Protein AF-A0A0F9PCR6-F1 (afdb_monomer)

Structure (mmCIF, N/CA/C/O backbone):
data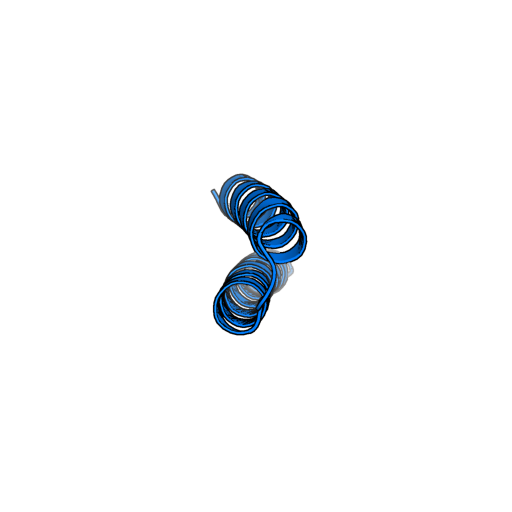_AF-A0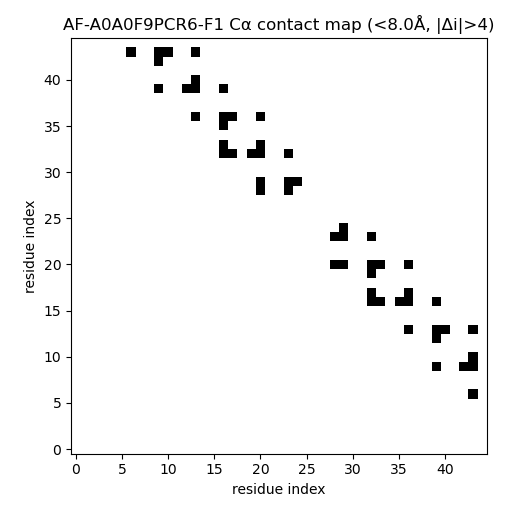A0F9PCR6-F1
#
_entry.id   AF-A0A0F9PCR6-F1
#
loop_
_atom_site.group_PDB
_atom_site.id
_atom_site.type_symbol
_atom_site.label_atom_id
_atom_site.label_alt_id
_atom_site.label_comp_id
_atom_site.label_asym_id
_atom_site.label_entity_id
_atom_site.label_seq_id
_atom_site.pdbx_PDB_ins_code
_atom_site.Cartn_x
_atom_site.Cartn_y
_atom_site.Cartn_z
_atom_site.occupancy
_atom_site.B_iso_or_equiv
_atom_site.auth_seq_id
_atom_site.auth_comp_id
_atom_site.auth_asym_id
_atom_site.auth_atom_id
_atom_site.pdbx_PDB_model_num
ATOM 1 N N . MET A 1 1 ? -22.645 -3.423 16.633 1.00 48.91 1 MET A N 1
ATOM 2 C CA . MET A 1 1 ? -21.906 -4.565 16.044 1.00 48.91 1 MET A CA 1
ATOM 3 C C . MET A 1 1 ? -21.089 -4.168 14.799 1.00 48.91 1 MET A C 1
ATOM 5 O O . MET A 1 1 ? -20.453 -5.028 14.213 1.00 48.91 1 MET A O 1
ATOM 9 N N . GLU A 1 2 ? -21.029 -2.883 14.416 1.00 60.25 2 GLU A N 1
ATOM 10 C CA . GLU A 1 2 ? -20.342 -2.420 13.190 1.00 60.25 2 GLU A CA 1
ATOM 11 C C . GLU A 1 2 ? -18.849 -2.082 13.372 1.00 60.25 2 GLU A C 1
ATOM 13 O O . GLU A 1 2 ? -18.065 -2.195 12.434 1.00 60.25 2 GLU A O 1
ATOM 18 N N . THR A 1 3 ? -18.415 -1.725 14.583 1.00 60.62 3 THR A N 1
ATOM 19 C CA . THR A 1 3 ? -17.038 -1.276 14.872 1.00 60.62 3 THR A CA 1
ATOM 20 C C . THR A 1 3 ? -15.974 -2.362 14.700 1.00 60.62 3 THR A C 1
ATOM 22 O O . THR A 1 3 ? -14.878 -2.077 14.221 1.00 60.62 3 THR A O 1
ATOM 25 N N . LEU A 1 4 ? -16.297 -3.618 15.029 1.00 63.28 4 LEU A N 1
ATOM 26 C CA . LEU A 1 4 ? -15.407 -4.766 14.802 1.00 63.28 4 LEU A CA 1
ATOM 27 C C . LEU A 1 4 ? -15.101 -4.965 13.311 1.00 63.28 4 LEU A C 1
ATOM 29 O O . LEU A 1 4 ? -13.980 -5.322 12.957 1.00 63.28 4 LEU A O 1
ATOM 33 N N . ASN A 1 5 ? -16.078 -4.687 12.445 1.00 76.75 5 ASN A N 1
ATOM 34 C CA . ASN A 1 5 ? -15.941 -4.885 11.006 1.00 76.75 5 ASN A CA 1
ATOM 35 C C . ASN A 1 5 ? -15.051 -3.800 10.375 1.00 76.75 5 ASN A C 1
ATOM 37 O O . ASN A 1 5 ? -14.181 -4.096 9.563 1.00 76.75 5 ASN A O 1
ATOM 41 N N . VAL A 1 6 ? -15.191 -2.549 10.827 1.00 80.12 6 VAL A N 1
ATOM 42 C CA . VAL A 1 6 ? -14.357 -1.425 10.364 1.00 80.12 6 VAL A CA 1
ATOM 43 C C . VAL A 1 6 ? -12.896 -1.587 10.789 1.00 80.12 6 VAL A C 1
ATOM 45 O O . VAL A 1 6 ? -11.996 -1.347 9.985 1.00 80.12 6 VAL A O 1
ATOM 48 N N . ASN A 1 7 ? -12.643 -2.026 12.026 1.00 85.06 7 ASN A N 1
ATOM 49 C CA . ASN A 1 7 ? -11.278 -2.284 12.487 1.00 85.06 7 ASN A CA 1
ATOM 50 C C . ASN A 1 7 ? -10.622 -3.395 11.665 1.00 85.06 7 ASN A C 1
ATOM 52 O O . ASN A 1 7 ? -9.518 -3.199 11.167 1.00 85.06 7 ASN A O 1
ATOM 56 N N . ARG A 1 8 ? -11.328 -4.507 11.439 1.00 87.81 8 ARG A N 1
ATOM 57 C CA . ARG A 1 8 ? -10.836 -5.609 10.608 1.00 87.81 8 ARG A CA 1
ATOM 58 C C . ARG A 1 8 ? -10.517 -5.167 9.177 1.00 87.81 8 ARG A C 1
ATOM 60 O O . ARG A 1 8 ? -9.432 -5.463 8.689 1.00 87.81 8 ARG A O 1
ATOM 67 N N . LEU A 1 9 ? -11.399 -4.394 8.544 1.00 87.25 9 LEU A N 1
ATOM 68 C CA . LEU A 1 9 ? -11.169 -3.852 7.198 1.00 87.25 9 LEU A CA 1
ATOM 69 C C . LEU A 1 9 ? -9.914 -2.969 7.132 1.00 87.25 9 LEU A C 1
ATOM 71 O O . LEU A 1 9 ? -9.146 -3.044 6.176 1.00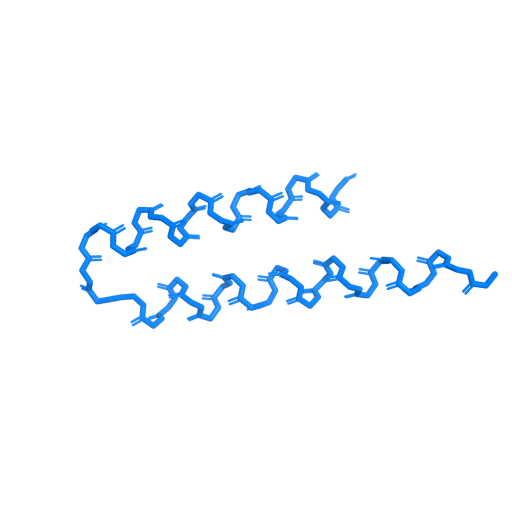 87.25 9 LEU A O 1
ATOM 75 N N . ARG A 1 10 ? -9.665 -2.154 8.164 1.00 89.06 10 ARG A N 1
ATOM 76 C CA . ARG A 1 10 ? -8.445 -1.334 8.258 1.00 89.06 10 ARG A CA 1
ATOM 77 C C . ARG A 1 10 ? -7.189 -2.195 8.402 1.00 89.06 10 ARG A C 1
ATOM 79 O O . ARG A 1 10 ? -6.148 -1.853 7.847 1.00 89.06 10 ARG A O 1
ATOM 86 N N . GLU A 1 11 ? -7.259 -3.303 9.136 1.00 91.12 11 GLU A N 1
ATOM 87 C CA . GLU A 1 11 ? -6.137 -4.242 9.263 1.00 91.12 11 GLU A CA 1
ATOM 88 C C . GLU A 1 11 ? -5.848 -5.000 7.969 1.00 91.12 11 GLU A C 1
ATOM 90 O O . GLU A 1 11 ? -4.681 -5.143 7.589 1.00 91.12 11 GLU A O 1
ATOM 95 N N . GLU A 1 12 ? -6.895 -5.439 7.275 1.00 92.62 12 GLU A N 1
ATOM 96 C CA . GLU A 1 12 ? -6.793 -6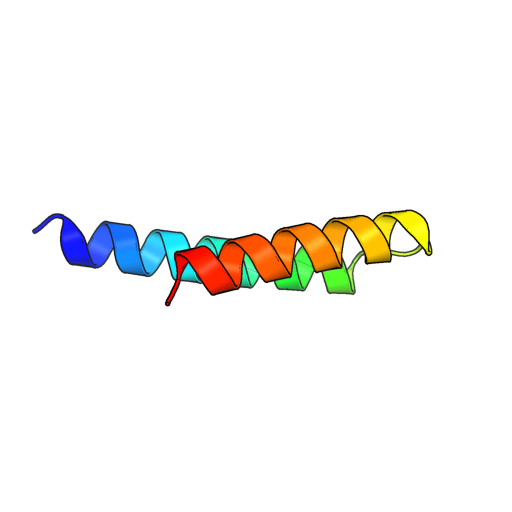.095 5.972 1.00 92.62 12 GLU A CA 1
ATOM 97 C C . GLU A 1 12 ? -6.180 -5.137 4.938 1.00 92.62 12 GLU A C 1
ATOM 99 O O . GLU A 1 12 ? -5.197 -5.501 4.294 1.00 92.62 12 GLU A O 1
ATOM 104 N N . ALA A 1 13 ? -6.622 -3.875 4.895 1.00 90.25 13 ALA A N 1
ATOM 105 C CA . ALA A 1 13 ? -6.056 -2.850 4.013 1.00 90.25 13 ALA A CA 1
ATOM 106 C C . ALA A 1 13 ? -4.562 -2.574 4.279 1.00 90.25 13 ALA A C 1
ATOM 108 O O . ALA A 1 13 ? -3.772 -2.405 3.350 1.00 90.25 13 ALA A O 1
ATOM 109 N N . VAL A 1 14 ? -4.135 -2.551 5.548 1.00 93.94 14 VAL A N 1
ATOM 110 C CA . VAL A 1 14 ? -2.708 -2.414 5.896 1.00 93.94 14 VAL A CA 1
ATOM 111 C C . VAL A 1 14 ? -1.913 -3.650 5.470 1.00 93.94 14 VAL A C 1
ATOM 113 O O . VAL A 1 14 ? -0.770 -3.523 5.029 1.00 93.94 14 VAL A O 1
ATOM 116 N N . THR A 1 15 ? -2.493 -4.841 5.607 1.00 95.00 15 THR A N 1
ATOM 117 C CA . THR A 1 15 ? -1.853 -6.103 5.212 1.00 95.00 15 THR A CA 1
ATOM 118 C C . THR A 1 15 ? -1.670 -6.176 3.699 1.00 95.00 15 THR A C 1
ATOM 120 O O . THR A 1 15 ? -0.595 -6.544 3.227 1.00 95.00 15 THR A O 1
ATOM 123 N N . GLU A 1 16 ? -2.683 -5.775 2.940 1.00 94.00 16 GLU A N 1
ATOM 124 C CA . GLU A 1 16 ? -2.645 -5.725 1.481 1.00 94.00 16 GLU A CA 1
ATOM 125 C C . GLU A 1 16 ? -1.607 -4.717 0.979 1.00 94.00 16 GLU A C 1
ATOM 127 O O . GLU A 1 16 ? -0.707 -5.089 0.227 1.00 94.00 16 GLU A O 1
ATOM 132 N N . ALA A 1 17 ? -1.611 -3.490 1.511 1.00 92.25 17 ALA A N 1
ATOM 133 C CA . ALA A 1 17 ? -0.629 -2.471 1.137 1.00 92.25 17 ALA A CA 1
ATOM 134 C C . ALA A 1 17 ? 0.826 -2.884 1.444 1.00 92.25 17 ALA A C 1
ATOM 136 O O . ALA A 1 17 ? 1.756 -2.482 0.743 1.00 92.25 17 ALA A O 1
ATOM 137 N N . ARG A 1 18 ? 1.053 -3.708 2.480 1.00 94.50 18 ARG A N 1
ATOM 138 C CA . ARG A 1 18 ? 2.379 -4.292 2.755 1.00 94.50 18 ARG A CA 1
ATOM 139 C C . ARG A 1 18 ? 2.786 -5.307 1.694 1.00 94.50 18 ARG A C 1
ATOM 141 O O . ARG A 1 18 ? 3.921 -5.250 1.234 1.00 94.50 18 ARG A O 1
ATOM 148 N N . ARG A 1 19 ? 1.872 -6.192 1.289 1.00 94.69 19 ARG A N 1
ATOM 149 C CA . ARG A 1 19 ? 2.137 -7.182 0.234 1.00 94.69 19 ARG A CA 1
ATOM 150 C C . ARG A 1 19 ? 2.448 -6.511 -1.097 1.00 94.69 19 ARG A C 1
ATOM 152 O O . ARG A 1 19 ? 3.390 -6.918 -1.768 1.00 94.69 19 ARG A O 1
ATOM 159 N N . GLU A 1 20 ? 1.706 -5.467 -1.457 1.00 93.19 20 GLU A N 1
ATOM 160 C CA . GLU A 1 20 ? 1.977 -4.698 -2.676 1.00 93.19 20 GLU A CA 1
ATOM 161 C C . GLU A 1 20 ? 3.354 -4.030 -2.636 1.00 93.19 20 GLU A C 1
ATOM 163 O O . GLU A 1 20 ? 4.090 -4.058 -3.621 1.00 93.19 20 GLU A O 1
ATOM 168 N N . LEU A 1 21 ? 3.746 -3.484 -1.481 1.00 93.31 21 LEU A N 1
ATOM 169 C CA 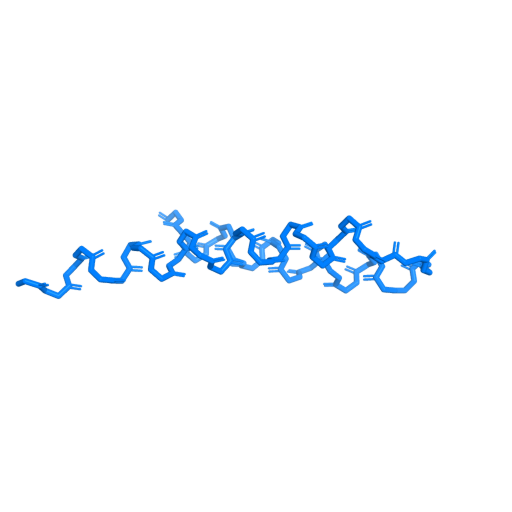. LEU A 1 21 ? 5.072 -2.896 -1.308 1.00 93.31 21 LEU A CA 1
ATOM 170 C C . LEU A 1 21 ? 6.200 -3.932 -1.421 1.00 93.31 21 LEU A C 1
ATOM 172 O O . LEU A 1 21 ? 7.252 -3.622 -1.977 1.00 93.31 21 LEU A O 1
ATOM 176 N N . GLU A 1 22 ? 5.998 -5.143 -0.902 1.00 94.25 22 GLU A N 1
ATOM 177 C CA . GLU A 1 22 ? 6.958 -6.244 -1.043 1.00 94.25 22 GLU A CA 1
ATOM 178 C C . GLU A 1 22 ? 7.035 -6.767 -2.484 1.00 94.25 22 GLU A C 1
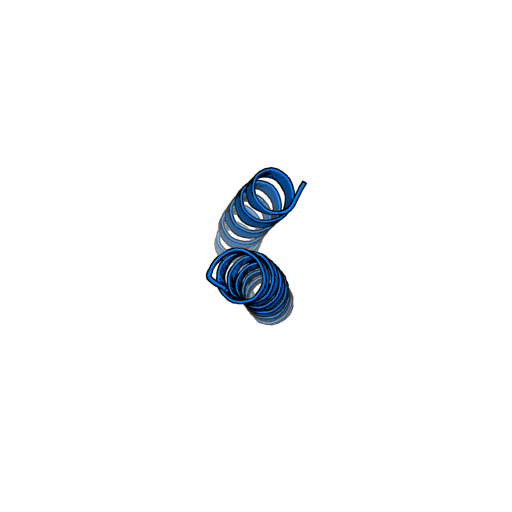ATOM 180 O O . GLU A 1 22 ? 8.117 -7.118 -2.954 1.00 94.25 22 GLU A O 1
ATOM 185 N N . ALA A 1 23 ? 5.908 -6.786 -3.201 1.00 94.88 23 ALA A N 1
ATOM 186 C CA . ALA A 1 23 ? 5.835 -7.229 -4.591 1.00 94.88 23 ALA A CA 1
ATOM 187 C C . ALA A 1 23 ? 6.369 -6.191 -5.598 1.00 94.88 23 ALA A C 1
ATOM 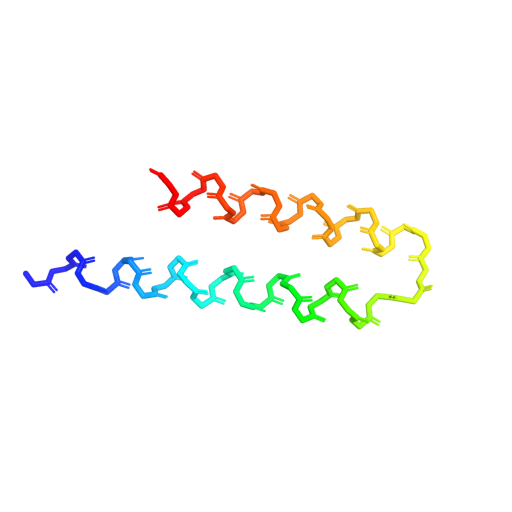189 O O . ALA A 1 23 ? 6.756 -6.569 -6.707 1.00 94.88 23 ALA A O 1
ATOM 190 N N . ALA A 1 24 ? 6.405 -4.907 -5.227 1.00 95.19 24 ALA A N 1
ATOM 191 C CA . ALA A 1 24 ? 6.854 -3.809 -6.078 1.00 95.19 24 ALA A CA 1
ATOM 192 C C . ALA A 1 24 ? 8.316 -3.978 -6.527 1.00 95.19 24 ALA A C 1
ATOM 194 O O . ALA A 1 24 ? 9.240 -4.120 -5.716 1.00 95.19 24 ALA A O 1
ATOM 195 N N . ARG A 1 25 ? 8.551 -3.907 -7.840 1.00 94.88 25 ARG A N 1
ATOM 196 C CA . ARG A 1 25 ? 9.867 -4.155 -8.450 1.00 94.88 25 ARG A CA 1
ATOM 197 C C . ARG A 1 25 ? 10.549 -2.868 -8.871 1.00 94.88 25 ARG A C 1
ATOM 199 O O . ARG A 1 25 ? 11.770 -2.764 -8.746 1.00 94.88 25 ARG A O 1
ATOM 206 N N . THR A 1 26 ? 9.780 -1.880 -9.313 1.00 96.62 26 THR A N 1
ATOM 207 C CA . THR A 1 26 ? 10.316 -0.591 -9.752 1.00 96.62 26 THR A CA 1
ATOM 208 C C . THR A 1 26 ? 10.360 0.430 -8.617 1.00 96.62 26 THR A C 1
ATOM 210 O O . THR A 1 26 ? 9.704 0.304 -7.580 1.00 96.62 26 THR A O 1
ATOM 213 N N . THR A 1 27 ? 11.170 1.470 -8.803 1.00 94.75 27 THR A N 1
ATOM 214 C CA . THR A 1 27 ? 11.259 2.588 -7.855 1.00 94.75 27 THR A CA 1
ATOM 215 C C . THR A 1 27 ? 9.932 3.342 -7.750 1.00 94.75 27 THR A C 1
ATOM 217 O O . THR A 1 27 ? 9.542 3.723 -6.646 1.00 94.75 27 THR A O 1
ATOM 220 N N . GLU A 1 28 ? 9.224 3.518 -8.868 1.00 95.38 28 GLU A N 1
ATOM 221 C CA . GLU A 1 28 ? 7.915 4.180 -8.906 1.00 95.38 28 GLU A CA 1
ATOM 222 C C . GLU A 1 28 ? 6.843 3.345 -8.199 1.00 95.38 28 GLU A C 1
ATOM 224 O O . GLU A 1 28 ? 6.149 3.861 -7.326 1.00 95.38 28 GLU A O 1
ATOM 229 N N . GLU A 1 29 ? 6.766 2.039 -8.470 1.00 93.44 29 GLU A N 1
ATOM 230 C CA . GLU A 1 29 ? 5.845 1.131 -7.771 1.00 93.44 29 GLU A CA 1
ATOM 231 C C . GLU A 1 29 ? 6.085 1.154 -6.259 1.00 93.44 29 GLU A C 1
ATOM 233 O O . GLU A 1 29 ? 5.145 1.292 -5.479 1.00 93.44 29 GLU A O 1
ATOM 238 N N . LYS A 1 30 ? 7.352 1.107 -5.825 1.00 94.06 30 LYS A N 1
ATOM 239 C CA . LYS A 1 30 ? 7.705 1.209 -4.401 1.00 94.06 30 LYS A CA 1
ATOM 240 C C . LYS A 1 30 ? 7.297 2.552 -3.806 1.00 94.06 30 LYS A C 1
ATOM 242 O O . LYS A 1 30 ? 6.907 2.604 -2.641 1.00 94.06 30 LYS A O 1
ATOM 247 N N . HIS A 1 31 ? 7.405 3.642 -4.564 1.00 95.62 31 HIS A N 1
ATOM 248 C CA . HIS A 1 31 ? 6.973 4.962 -4.115 1.00 95.62 31 HIS A CA 1
ATOM 249 C C . HIS A 1 31 ? 5.455 4.999 -3.888 1.00 95.62 31 HIS A C 1
ATOM 251 O O . HIS A 1 31 ? 5.010 5.370 -2.799 1.00 95.62 31 HIS A O 1
ATOM 257 N N . TYR A 1 32 ? 4.669 4.549 -4.866 1.00 94.62 32 TYR A N 1
ATOM 258 C CA . TYR A 1 32 ? 3.210 4.529 -4.758 1.00 94.62 32 TYR A CA 1
ATOM 259 C C . TYR A 1 32 ? 2.712 3.541 -3.698 1.00 94.62 32 TYR A C 1
ATOM 261 O O . TYR A 1 32 ? 1.849 3.903 -2.897 1.00 94.62 32 TYR A O 1
ATOM 269 N N . ALA A 1 33 ? 3.309 2.350 -3.602 1.00 93.50 33 ALA A N 1
ATOM 270 C CA . ALA A 1 33 ? 2.968 1.366 -2.577 1.00 93.50 33 ALA A CA 1
ATOM 271 C C . ALA A 1 33 ? 3.290 1.871 -1.157 1.00 93.50 33 ALA A C 1
ATOM 273 O O . ALA A 1 33 ? 2.501 1.683 -0.231 1.00 93.50 33 ALA A O 1
ATOM 274 N N . ARG A 1 34 ? 4.399 2.608 -0.967 1.00 95.06 34 ARG A N 1
ATOM 275 C CA . ARG A 1 34 ? 4.688 3.288 0.314 1.00 95.06 34 ARG A CA 1
ATOM 276 C C . ARG A 1 34 ? 3.637 4.337 0.656 1.00 95.06 34 ARG A C 1
ATOM 278 O O . ARG A 1 34 ? 3.213 4.411 1.808 1.00 95.06 34 ARG A O 1
ATOM 285 N N . LEU A 1 35 ? 3.220 5.141 -0.322 1.00 96.00 35 LEU A N 1
ATOM 286 C CA . LEU A 1 35 ? 2.194 6.163 -0.121 1.00 96.00 35 LEU A CA 1
ATOM 287 C C . LEU A 1 35 ? 0.844 5.529 0.251 1.00 96.00 35 LEU A C 1
ATOM 289 O O . LEU A 1 35 ? 0.168 6.009 1.164 1.00 96.00 35 LEU A O 1
ATOM 293 N N . ALA A 1 36 ? 0.471 4.432 -0.413 1.00 92.50 36 ALA A N 1
ATOM 294 C CA . ALA A 1 36 ? -0.728 3.658 -0.105 1.00 92.50 36 ALA A CA 1
ATOM 295 C C . ALA A 1 36 ? -0.677 3.082 1.320 1.00 92.50 36 ALA A C 1
ATOM 297 O O . ALA A 1 36 ? -1.608 3.286 2.103 1.00 92.50 36 ALA A O 1
ATOM 298 N N . LEU A 1 37 ? 0.448 2.472 1.706 1.00 93.88 37 LEU A N 1
ATOM 299 C CA . LEU A 1 37 ? 0.659 1.950 3.058 1.00 93.88 37 LEU A CA 1
ATOM 300 C C . LEU A 1 37 ? 0.565 3.049 4.126 1.00 93.88 37 LEU A C 1
ATOM 302 O O . LEU A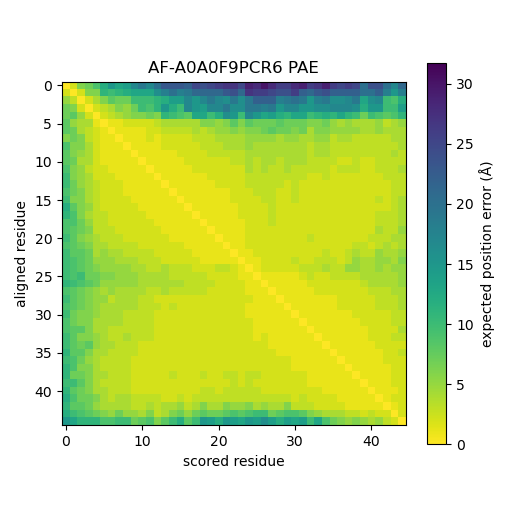 1 37 ? -0.063 2.855 5.167 1.00 93.88 37 LEU A O 1
ATOM 306 N N . GLN A 1 38 ? 1.143 4.223 3.870 1.00 95.00 38 GLN A N 1
ATOM 307 C CA . GLN A 1 38 ? 1.077 5.351 4.798 1.00 95.00 38 GLN A CA 1
ATOM 308 C C . GLN A 1 38 ? -0.366 5.837 5.010 1.00 95.00 38 GLN A C 1
ATOM 310 O O . GLN A 1 38 ? -0.759 6.138 6.140 1.00 95.00 38 GLN A O 1
ATOM 315 N N . ARG A 1 39 ? -1.173 5.879 3.943 1.00 93.31 39 ARG A N 1
ATOM 316 C CA . ARG A 1 39 ? -2.602 6.224 4.022 1.00 93.31 39 ARG A CA 1
ATOM 317 C C . ARG A 1 39 ? -3.389 5.181 4.817 1.00 93.31 39 ARG A C 1
ATOM 319 O O . ARG A 1 39 ? -4.170 5.563 5.685 1.00 93.31 39 ARG A O 1
ATOM 326 N N . ALA A 1 40 ? -3.139 3.893 4.578 1.00 90.69 40 ALA A N 1
ATOM 327 C 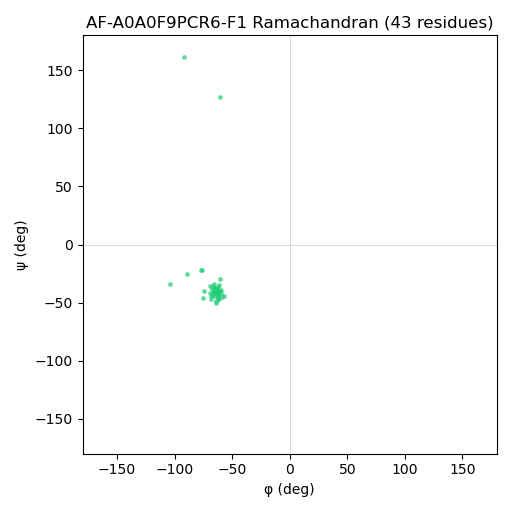CA . ALA A 1 40 ? -3.793 2.801 5.298 1.00 90.69 40 ALA A CA 1
ATOM 328 C C . ALA A 1 40 ? -3.476 2.826 6.805 1.00 90.69 40 ALA A C 1
ATOM 330 O O . ALA A 1 40 ? -4.375 2.695 7.633 1.00 90.69 40 ALA A O 1
ATOM 331 N N . LEU A 1 41 ? -2.216 3.080 7.180 1.00 90.56 41 LEU A N 1
ATOM 332 C CA . LEU A 1 41 ? -1.807 3.199 8.585 1.00 90.56 41 LEU A CA 1
ATOM 333 C C . LEU A 1 41 ? -2.459 4.395 9.288 1.00 90.56 41 LEU A C 1
ATOM 335 O O . LEU A 1 41 ? -2.891 4.262 10.430 1.00 90.56 41 LEU A O 1
ATOM 339 N N . ARG A 1 42 ? -2.576 5.541 8.604 1.00 91.31 42 ARG A N 1
ATOM 340 C CA . ARG A 1 42 ? -3.279 6.717 9.139 1.00 91.31 42 ARG A CA 1
ATOM 341 C C . ARG A 1 42 ? -4.778 6.468 9.313 1.00 91.31 42 ARG A C 1
ATOM 343 O O . ARG A 1 42 ? -5.359 7.021 10.229 1.00 91.31 42 ARG A O 1
ATOM 350 N N . ALA A 1 43 ? -5.399 5.676 8.441 1.00 84.12 43 ALA A N 1
ATOM 351 C CA . ALA A 1 43 ? -6.810 5.313 8.574 1.00 84.12 43 ALA A CA 1
ATOM 352 C C . ALA A 1 43 ? -7.055 4.251 9.662 1.00 84.12 43 ALA A C 1
ATOM 354 O O . ALA A 1 43 ? -8.181 4.124 10.141 1.00 84.12 43 ALA A O 1
ATOM 355 N N . LYS A 1 44 ? -6.026 3.468 10.023 1.00 78.62 44 LYS A N 1
ATOM 356 C CA . LYS A 1 44 ? -6.089 2.461 11.089 1.00 78.62 44 LYS A CA 1
ATOM 357 C C . LYS A 1 44 ? -6.067 3.086 12.490 1.00 78.62 44 LYS A C 1
ATOM 359 O O . LYS A 1 44 ? -6.846 2.633 13.327 1.00 78.62 44 LYS A O 1
ATOM 364 N N . GLY A 1 45 ? -5.162 4.042 12.725 1.00 74.38 45 GLY A N 1
ATOM 365 C CA . GLY A 1 45 ? -5.012 4.772 13.996 1.00 74.38 45 GLY A CA 1
ATOM 366 C C . GLY A 1 45 ? -6.082 5.832 14.210 1.00 74.38 45 GLY A C 1
ATOM 367 O O . GLY A 1 45 ? -6.382 6.092 15.392 1.00 74.38 45 GLY A O 1
#

Organism: NCBI:txid412755

Mean predicted aligned error: 4.4 Å

Sequence (45 aa):
METLNVNRLREEAVTEARRELEAARTTEEKHYARLALQRALRAKG

Solvent-accessible surface area (backbone atoms only — not comparable to full-atom values): 2440 Å² total; per-residue (Å²): 131,63,66,66,55,55,53,49,51,32,51,50,48,34,52,49,28,50,51,49,36,71,68,39,82,48,72,65,48,35,51,53,24,47,53,49,30,54,52,31,51,62,72,57,108

Secondary structure (DSSP, 8-state):
--HHHHHHHHHHHHHHHHHHHHH--SHHHHHHHHHHHHHHHHHH-

Foldseek 3Di:
DCPVVQLVVLVVQLVVLVVQCVVDDDPVSVVVSVVSNVVSVVSND

Radius of gyration: 11.82 Å; Cα contacts (8 Å, |Δi|>4): 27; chains: 1; bounding box: 33×14×26 Å

pLDDT: mean 88.37, std 10.84, range [48.91, 96.62]